Protein AF-A0A848LGD3-F1 (afdb_monomer_lite)

pLDDT: mean 71.9, std 19.67, range [43.62, 96.5]

Foldseek 3Di:
DVVLVVQLVVLVPDPDPVSSVVSVVVSVVVVVVVVVVCCVVVPPDDDDDPDDDDPDDDDDDDDDDDDDDDPDDDDDDDDDPPPDDPDDDD

Structure (mmCIF, N/CA/C/O backbone):
data_AF-A0A848LGD3-F1
#
_entry.id   AF-A0A848LGD3-F1
#
loop_
_atom_site.group_PDB
_atom_site.id
_atom_site.type_symbol
_atom_site.label_atom_id
_atom_site.label_alt_id
_atom_site.label_comp_id
_atom_site.label_asym_id
_atom_site.label_entity_id
_atom_site.label_seq_id
_atom_site.pdbx_PDB_ins_code
_atom_site.Cartn_x
_atom_site.Cartn_y
_atom_site.Cartn_z
_atom_site.occupancy
_atom_site.B_iso_or_equiv
_atom_site.auth_seq_id
_atom_site.auth_comp_id
_atom_site.auth_asym_id
_atom_site.auth_atom_id
_atom_site.pdbx_PDB_model_num
ATOM 1 N N . MET A 1 1 ? -6.120 0.998 -7.527 1.00 79.12 1 MET A N 1
ATOM 2 C CA . MET A 1 1 ? -5.295 -0.175 -7.150 1.00 79.12 1 MET A CA 1
ATOM 3 C C . MET A 1 1 ? -6.203 -1.078 -6.335 1.00 79.12 1 MET A C 1
ATOM 5 O O . MET A 1 1 ? -6.422 -0.771 -5.169 1.00 79.12 1 MET A O 1
ATOM 9 N N . PRO A 1 2 ? -6.753 -2.156 -6.918 1.00 88.06 2 PRO A N 1
ATOM 10 C CA . PRO A 1 2 ? -7.952 -2.818 -6.393 1.00 88.06 2 PRO A CA 1
ATOM 11 C C . PRO A 1 2 ? -7.816 -3.338 -4.955 1.00 88.06 2 PRO A C 1
ATOM 13 O O . PRO A 1 2 ? -8.799 -3.358 -4.226 1.00 88.06 2 PRO A O 1
ATOM 16 N N . PHE A 1 3 ? -6.614 -3.727 -4.517 1.00 92.25 3 PHE A N 1
ATOM 17 C CA . PHE A 1 3 ? -6.365 -4.102 -3.122 1.00 92.25 3 PHE A CA 1
ATOM 18 C C . PHE A 1 3 ? -6.435 -2.898 -2.168 1.00 92.25 3 PHE A C 1
ATOM 20 O O . PHE A 1 3 ? -7.203 -2.919 -1.214 1.00 92.25 3 PHE A O 1
ATOM 27 N N . LEU A 1 4 ? -5.694 -1.822 -2.454 1.00 92.06 4 LEU A N 1
ATOM 28 C CA . LEU A 1 4 ? -5.674 -0.614 -1.618 1.00 92.06 4 LEU A CA 1
ATOM 29 C C . LEU A 1 4 ? -7.041 0.075 -1.552 1.00 92.06 4 LEU A C 1
ATOM 31 O O . LEU A 1 4 ? -7.381 0.670 -0.536 1.00 92.06 4 LEU A O 1
ATOM 35 N N . ASP A 1 5 ? -7.841 -0.040 -2.610 1.00 91.75 5 ASP A N 1
ATOM 36 C CA . ASP A 1 5 ? -9.201 0.499 -2.629 1.00 91.75 5 ASP A CA 1
ATOM 37 C C . ASP A 1 5 ? -10.139 -0.319 -1.713 1.00 91.75 5 ASP A C 1
ATOM 39 O O . ASP A 1 5 ? -10.972 0.255 -1.014 1.00 91.75 5 ASP A O 1
ATOM 43 N N . LYS A 1 6 ? -9.941 -1.644 -1.607 1.00 93.56 6 LYS A N 1
ATOM 44 C CA . LYS A 1 6 ? -10.633 -2.490 -0.614 1.00 93.56 6 LYS A CA 1
ATOM 45 C C . LYS A 1 6 ? -10.177 -2.198 0.815 1.00 93.56 6 LYS A C 1
ATOM 47 O O . LYS A 1 6 ? -11.009 -2.173 1.714 1.00 93.56 6 LYS A O 1
ATOM 52 N N . VAL A 1 7 ? -8.882 -1.956 1.026 1.00 92.00 7 VAL A N 1
ATOM 53 C CA . VAL A 1 7 ? -8.344 -1.570 2.342 1.00 92.00 7 VAL A CA 1
ATOM 54 C C . VAL A 1 7 ? -8.919 -0.222 2.782 1.00 92.00 7 VAL A C 1
ATOM 56 O O . VAL A 1 7 ? -9.351 -0.100 3.921 1.00 92.00 7 VAL A O 1
ATOM 59 N N . ALA A 1 8 ? -9.017 0.759 1.880 1.00 90.75 8 ALA A N 1
ATOM 60 C CA . ALA A 1 8 ? -9.663 2.039 2.171 1.00 90.75 8 ALA A CA 1
ATOM 61 C C . ALA A 1 8 ? -11.158 1.880 2.509 1.00 90.75 8 ALA A C 1
ATOM 63 O O . ALA A 1 8 ? -11.649 2.508 3.445 1.00 90.75 8 ALA A O 1
ATOM 64 N N . ALA A 1 9 ? -11.874 1.007 1.793 1.00 92.81 9 ALA A N 1
ATOM 65 C CA . ALA A 1 9 ? -13.272 0.701 2.096 1.00 92.81 9 ALA A CA 1
ATOM 66 C C . ALA A 1 9 ? -13.438 0.015 3.465 1.00 92.81 9 ALA A C 1
ATOM 68 O O . ALA A 1 9 ? -14.341 0.364 4.220 1.00 92.81 9 ALA A O 1
ATOM 69 N N . ALA A 1 10 ? -12.546 -0.915 3.819 1.00 92.50 10 ALA A N 1
ATOM 70 C CA . ALA A 1 10 ? -12.533 -1.549 5.137 1.00 92.50 10 ALA A CA 1
ATOM 71 C C . ALA A 1 10 ? -12.180 -0.548 6.250 1.00 92.50 10 ALA A C 1
ATOM 73 O O . ALA A 1 10 ? -12.806 -0.563 7.308 1.00 92.50 10 ALA A O 1
ATOM 74 N N . ALA A 1 11 ? -11.239 0.367 5.989 1.00 91.25 11 ALA A N 1
ATOM 75 C CA . ALA A 1 11 ? -10.876 1.441 6.9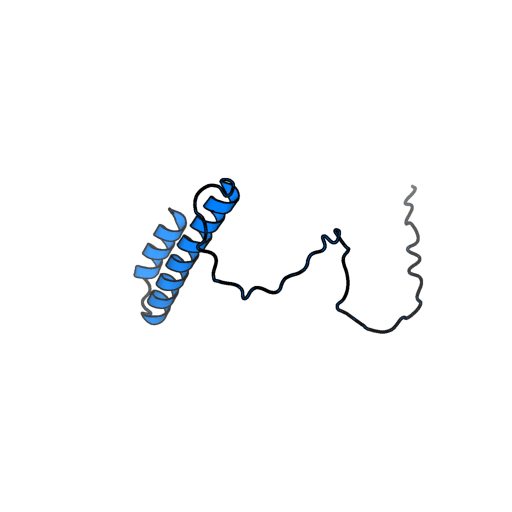08 1.00 91.25 11 ALA A CA 1
ATOM 76 C C . ALA A 1 11 ? -12.083 2.327 7.240 1.00 91.25 11 ALA A C 1
ATOM 78 O O . ALA A 1 11 ? -12.287 2.669 8.396 1.00 91.25 11 ALA A O 1
ATOM 79 N N . ALA A 1 12 ? -12.941 2.645 6.267 1.00 89.31 12 ALA A N 1
ATOM 80 C CA . ALA A 1 12 ? -14.133 3.460 6.512 1.00 89.31 12 ALA A CA 1
ATOM 81 C C . ALA A 1 12 ? -15.087 2.855 7.565 1.00 89.31 12 ALA A C 1
ATOM 83 O O . ALA A 1 12 ? -15.782 3.602 8.255 1.00 89.31 12 ALA A O 1
ATOM 84 N N . GLY A 1 13 ? -15.084 1.526 7.718 1.00 91.50 13 GLY A N 1
ATOM 85 C CA . GLY A 1 13 ? -15.885 0.799 8.705 1.00 91.50 13 GLY A CA 1
ATOM 86 C C . GLY A 1 13 ? -15.278 0.712 10.111 1.00 91.50 13 GLY A C 1
ATOM 87 O O . GLY A 1 13 ? -15.935 0.180 11.005 1.00 91.50 13 GLY A O 1
ATOM 88 N N . LEU A 1 14 ? -14.053 1.204 10.340 1.00 92.38 14 LEU A N 1
ATOM 89 C CA . LEU A 1 14 ? -13.456 1.202 11.679 1.00 92.38 14 LEU A CA 1
ATOM 90 C C . LEU A 1 14 ? -14.180 2.187 12.608 1.00 92.38 14 LEU A C 1
ATOM 92 O O . LEU A 1 14 ? -14.472 3.325 12.244 1.00 92.38 14 LEU A O 1
ATOM 96 N N . GLN A 1 15 ? -14.431 1.744 13.840 1.00 93.12 15 GLN A N 1
ATOM 97 C CA . GLN A 1 15 ? -15.057 2.568 14.878 1.00 93.12 15 GLN A CA 1
ATOM 98 C C . GLN A 1 15 ? -14.081 3.597 15.462 1.00 93.12 15 GLN A C 1
ATOM 100 O O . GLN A 1 15 ? -14.492 4.696 15.826 1.00 93.12 15 GLN A O 1
ATOM 105 N N . ASP A 1 16 ? -12.789 3.261 15.509 1.00 95.06 16 ASP A N 1
ATOM 106 C CA . ASP A 1 16 ? -11.745 4.155 16.000 1.00 95.06 16 ASP A CA 1
ATOM 107 C C . ASP A 1 16 ? -11.383 5.221 14.943 1.00 95.06 16 ASP A C 1
ATOM 109 O O . ASP A 1 16 ? -10.900 4.878 13.857 1.00 95.06 16 ASP A O 1
ATOM 113 N N . PRO A 1 17 ? -11.613 6.522 15.210 1.00 90.88 17 PRO A N 1
ATOM 114 C CA . PRO A 1 17 ? -11.227 7.594 14.298 1.00 90.88 17 PRO A CA 1
ATOM 115 C C . PRO A 1 17 ? -9.708 7.719 14.112 1.00 90.88 17 PRO A C 1
ATOM 117 O O . PRO A 1 17 ? -9.282 8.016 12.999 1.00 90.88 17 PRO A O 1
ATOM 120 N N . ALA A 1 18 ? -8.896 7.449 15.138 1.00 92.81 18 ALA A N 1
ATOM 121 C CA . ALA A 1 18 ? -7.444 7.600 15.047 1.00 92.81 18 ALA A CA 1
ATOM 122 C C . ALA A 1 18 ? -6.841 6.547 14.105 1.00 92.81 18 ALA A C 1
ATOM 124 O O . ALA A 1 18 ? -6.119 6.887 13.166 1.00 92.81 18 ALA A O 1
ATOM 125 N N . ALA A 1 19 ? -7.231 5.281 14.278 1.00 92.25 19 ALA A N 1
ATOM 126 C CA . ALA A 1 19 ? -6.827 4.203 13.383 1.00 92.25 19 ALA A CA 1
ATOM 127 C C . ALA A 1 19 ? -7.279 4.432 11.930 1.00 92.25 19 ALA A C 1
ATOM 129 O O . ALA A 1 19 ? -6.555 4.079 11.000 1.00 92.25 19 ALA A O 1
ATOM 130 N N . ARG A 1 20 ? -8.448 5.050 11.704 1.00 94.25 20 ARG A N 1
ATOM 131 C CA . ARG A 1 20 ? -8.916 5.409 10.351 1.00 94.25 20 ARG A CA 1
ATOM 132 C C . ARG A 1 20 ? -8.032 6.442 9.680 1.00 94.25 20 ARG A C 1
ATOM 134 O O . ARG A 1 20 ? -7.685 6.276 8.509 1.00 94.25 20 ARG A O 1
ATOM 141 N N . GLU A 1 21 ? -7.685 7.500 10.401 1.00 92.62 21 GLU A N 1
ATOM 142 C CA . GLU A 1 21 ? -6.797 8.532 9.877 1.00 92.62 21 GLU A CA 1
ATOM 143 C C . GLU A 1 21 ? -5.416 7.956 9.563 1.00 92.62 21 GLU A C 1
ATOM 145 O O . GLU A 1 21 ? -4.884 8.204 8.479 1.00 92.62 21 GLU A O 1
ATOM 150 N N . GLU A 1 22 ? -4.867 7.125 10.448 1.00 95.44 22 GLU A N 1
ATOM 151 C CA . GLU A 1 22 ? -3.584 6.462 10.217 1.00 95.44 22 GLU A CA 1
ATOM 152 C C . GLU A 1 22 ? -3.632 5.542 8.990 1.00 95.44 22 GLU A C 1
ATOM 154 O O . GLU A 1 22 ? -2.796 5.668 8.092 1.00 95.44 22 GLU A O 1
ATOM 159 N N . LEU A 1 23 ? -4.660 4.694 8.871 1.00 94.56 23 LEU A N 1
ATOM 160 C CA . LEU A 1 23 ? -4.840 3.837 7.696 1.00 94.56 23 LEU A CA 1
ATOM 161 C C . LEU A 1 23 ? -4.983 4.649 6.408 1.00 94.56 23 LEU A C 1
ATOM 163 O O . LEU A 1 23 ? -4.448 4.252 5.374 1.00 94.56 23 LEU A O 1
ATOM 167 N N . SER A 1 24 ? -5.670 5.792 6.452 1.00 92.62 24 SER A N 1
ATOM 168 C CA . SER A 1 24 ? -5.819 6.659 5.280 1.00 92.62 24 SER A CA 1
ATOM 169 C C . SER A 1 24 ? -4.474 7.219 4.799 1.00 92.62 24 SER A C 1
ATOM 171 O O . SER A 1 24 ? -4.206 7.211 3.595 1.00 92.62 24 SER A O 1
ATOM 173 N N . ARG A 1 25 ? -3.595 7.622 5.730 1.00 94.88 25 ARG A N 1
ATOM 174 C CA . ARG A 1 25 ? -2.236 8.094 5.425 1.00 94.88 25 ARG A CA 1
ATOM 175 C C . ARG A 1 25 ? -1.377 6.965 4.867 1.00 94.88 25 ARG A C 1
ATOM 177 O O . ARG A 1 25 ? -0.783 7.124 3.806 1.00 94.88 25 ARG A O 1
ATOM 184 N N . LEU A 1 26 ? -1.395 5.799 5.514 1.00 96.12 26 LEU A N 1
ATOM 185 C CA . LEU A 1 26 ? -0.641 4.627 5.065 1.00 96.12 26 LEU A CA 1
ATOM 186 C C . LEU A 1 26 ? -1.061 4.177 3.659 1.00 96.12 26 LEU A C 1
ATOM 188 O O . LEU A 1 26 ? -0.212 3.874 2.824 1.00 96.12 26 LEU A O 1
ATOM 192 N N . VAL A 1 27 ? -2.364 4.174 3.358 1.00 95.19 27 VAL A N 1
ATOM 193 C CA . VAL A 1 27 ? -2.872 3.837 2.019 1.00 95.19 27 VAL A CA 1
ATOM 194 C C . VAL A 1 27 ? -2.427 4.866 0.974 1.00 95.19 27 VAL A C 1
ATOM 196 O O . VAL A 1 27 ? -2.127 4.482 -0.159 1.00 95.19 27 VAL A O 1
ATOM 199 N N . ALA A 1 28 ? -2.379 6.155 1.319 1.00 93.69 28 ALA A N 1
ATOM 200 C CA . ALA A 1 28 ? -1.897 7.198 0.416 1.00 93.69 28 ALA A CA 1
ATOM 201 C C . ALA A 1 28 ? -0.400 7.032 0.102 1.00 93.69 28 ALA A C 1
ATOM 203 O O . ALA A 1 28 ? -0.023 7.008 -1.073 1.00 93.69 28 ALA A O 1
ATOM 204 N N . ASP A 1 29 ? 0.428 6.821 1.123 1.00 94.81 29 ASP A N 1
ATOM 205 C CA . ASP A 1 29 ? 1.871 6.612 0.968 1.00 94.81 29 ASP A CA 1
ATOM 206 C C . ASP A 1 29 ? 2.175 5.339 0.171 1.00 94.81 29 ASP A C 1
ATOM 208 O O . ASP A 1 29 ? 3.052 5.321 -0.700 1.00 94.81 29 ASP A O 1
ATOM 212 N N . GLU A 1 30 ? 1.407 4.272 0.402 1.00 96.50 30 GLU A N 1
ATOM 213 C CA . GLU A 1 30 ? 1.559 3.024 -0.339 1.00 96.50 30 GLU A CA 1
ATOM 214 C C . GLU A 1 30 ? 1.235 3.204 -1.821 1.00 96.50 30 GLU A C 1
ATOM 216 O O . GLU A 1 30 ? 1.971 2.715 -2.677 1.00 96.50 30 GLU A O 1
ATOM 221 N N . LYS A 1 31 ? 0.190 3.975 -2.157 1.00 94.06 31 LYS A N 1
ATOM 222 C CA . LYS A 1 31 ? -0.119 4.314 -3.555 1.00 94.06 31 LYS A CA 1
ATOM 223 C C . LYS A 1 31 ? 1.063 5.018 -4.225 1.00 94.06 31 LYS A C 1
ATOM 225 O O . LYS A 1 31 ? 1.384 4.673 -5.362 1.00 94.06 31 LYS A O 1
ATOM 230 N N . VAL A 1 32 ? 1.727 5.949 -3.538 1.00 94.31 32 VAL A N 1
ATOM 231 C CA . VAL A 1 32 ? 2.904 6.663 -4.064 1.00 94.31 32 VAL A CA 1
ATOM 232 C C . VAL A 1 32 ? 4.088 5.713 -4.263 1.00 94.31 32 VAL A C 1
ATOM 234 O O . VAL A 1 32 ? 4.674 5.694 -5.348 1.00 94.31 32 VAL A O 1
ATOM 237 N N . ARG A 1 33 ? 4.405 4.864 -3.274 1.00 94.62 33 ARG A N 1
ATOM 238 C CA . ARG A 1 33 ? 5.462 3.840 -3.406 1.00 94.62 33 ARG A CA 1
ATOM 239 C C . ARG A 1 33 ? 5.205 2.902 -4.578 1.00 94.62 33 ARG A C 1
ATOM 241 O O . ARG A 1 33 ? 6.120 2.618 -5.350 1.00 94.62 33 ARG A O 1
ATOM 248 N N . TRP A 1 34 ? 3.961 2.470 -4.761 1.00 93.19 34 TRP A N 1
ATOM 249 C CA . TRP A 1 34 ? 3.590 1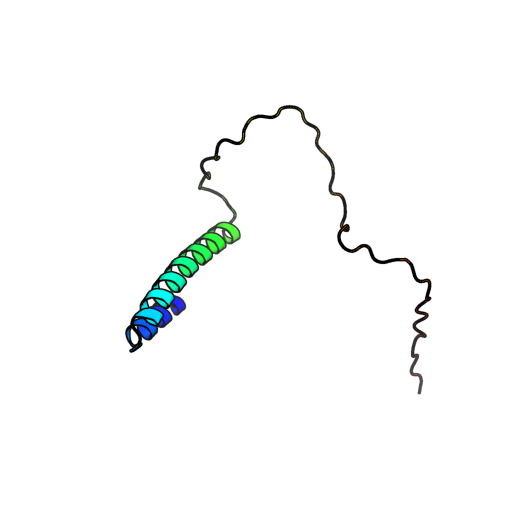.596 -5.869 1.00 93.19 34 TRP A CA 1
ATOM 250 C C . TRP A 1 34 ? 3.705 2.277 -7.233 1.00 93.19 34 TRP A C 1
ATOM 252 O O . TRP A 1 34 ? 4.144 1.638 -8.188 1.00 93.19 34 TRP A O 1
ATOM 262 N N . GLN A 1 35 ? 3.391 3.571 -7.346 1.00 91.62 35 GLN A N 1
ATOM 263 C CA . GLN A 1 35 ? 3.667 4.320 -8.578 1.00 91.62 35 GLN A CA 1
ATOM 264 C C . GLN A 1 35 ? 5.166 4.397 -8.857 1.00 91.62 35 GLN A C 1
ATOM 266 O O . GLN A 1 35 ? 5.591 4.089 -9.967 1.00 91.62 35 GLN A O 1
ATOM 271 N N . ARG A 1 36 ? 5.982 4.690 -7.839 1.00 90.56 36 ARG A N 1
ATOM 272 C CA . ARG A 1 36 ? 7.438 4.736 -7.997 1.00 90.56 36 ARG A CA 1
ATOM 273 C C . ARG A 1 36 ? 8.014 3.397 -8.451 1.00 90.56 36 ARG A C 1
ATOM 275 O O . ARG A 1 36 ? 8.887 3.355 -9.310 1.00 90.56 36 ARG A O 1
ATOM 282 N N . ILE A 1 37 ? 7.514 2.293 -7.909 1.00 92.00 37 ILE A N 1
ATOM 283 C CA . ILE A 1 37 ? 7.940 0.953 -8.321 1.00 92.00 37 ILE A CA 1
ATOM 284 C C . ILE A 1 37 ? 7.535 0.672 -9.765 1.00 92.00 37 ILE A C 1
ATOM 286 O O . ILE A 1 37 ? 8.340 0.140 -10.522 1.00 92.00 37 ILE A O 1
ATOM 290 N N . ARG A 1 38 ? 6.342 1.093 -10.193 1.00 90.88 38 ARG A N 1
ATOM 291 C CA . ARG A 1 38 ? 5.937 0.988 -11.602 1.00 90.88 38 ARG A CA 1
ATOM 292 C C . ARG A 1 38 ? 6.814 1.823 -12.529 1.00 90.88 38 ARG A C 1
ATOM 294 O O . ARG A 1 38 ? 7.140 1.343 -13.606 1.00 90.88 38 ARG A O 1
ATOM 301 N N . GLU A 1 39 ? 7.219 3.021 -12.119 1.00 90.12 39 GLU A N 1
ATOM 302 C CA . GLU A 1 39 ? 8.176 3.843 -12.873 1.00 90.12 39 GLU A CA 1
ATOM 303 C C . GLU A 1 39 ? 9.541 3.153 -12.998 1.00 90.12 39 GLU A C 1
ATOM 305 O O . GLU A 1 39 ? 10.133 3.143 -14.073 1.00 90.12 39 GLU A O 1
ATOM 310 N N . LEU A 1 40 ? 10.036 2.554 -11.911 1.00 90.69 40 LEU A N 1
ATOM 311 C CA . LEU A 1 40 ? 11.317 1.844 -11.902 1.00 90.69 40 LEU A CA 1
ATOM 312 C C . LEU A 1 40 ? 11.271 0.575 -12.763 1.00 90.69 40 LEU A C 1
ATOM 314 O O . LEU A 1 40 ? 12.185 0.331 -13.548 1.00 90.69 40 LEU A O 1
ATOM 318 N N . LEU A 1 41 ? 10.201 -0.214 -12.640 1.00 91.00 41 LEU A N 1
ATOM 319 C CA . LEU A 1 41 ? 9.993 -1.440 -13.415 1.00 91.00 41 LEU A CA 1
ATOM 320 C C . LEU A 1 41 ? 9.689 -1.157 -14.890 1.00 91.00 41 LEU A C 1
ATOM 322 O O . LEU A 1 41 ? 10.070 -1.946 -15.747 1.00 91.00 41 LEU A O 1
ATOM 326 N N . GLY A 1 42 ? 9.035 -0.034 -15.194 1.00 86.94 42 GLY A N 1
ATOM 327 C CA . GLY A 1 42 ? 8.755 0.416 -16.559 1.00 86.94 42 GLY A CA 1
ATOM 328 C C . GLY A 1 42 ? 9.992 0.878 -17.335 1.00 86.94 42 GLY A C 1
ATOM 329 O O . GLY A 1 42 ? 9.860 1.252 -18.496 1.00 86.94 42 GLY A O 1
ATOM 330 N N . GLY A 1 43 ? 11.175 0.840 -16.711 1.00 72.31 43 GLY A N 1
ATOM 331 C CA . GLY A 1 43 ? 12.394 1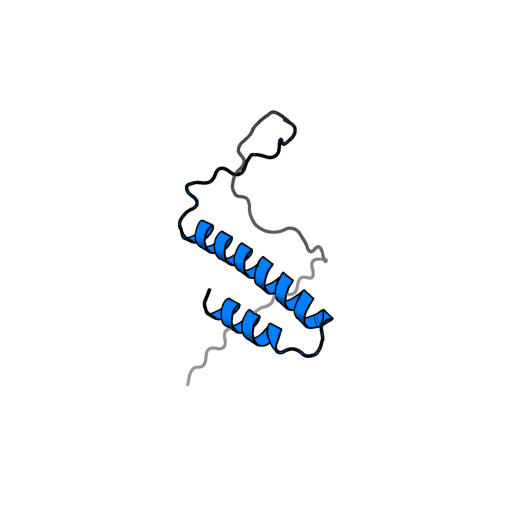.437 -17.233 1.00 72.31 43 GLY A CA 1
ATOM 332 C C . GLY A 1 43 ? 12.322 2.947 -17.054 1.00 72.31 43 GLY A C 1
ATOM 333 O O . GLY A 1 43 ? 11.502 3.611 -17.677 1.00 72.31 43 GLY A O 1
ATOM 334 N N . ALA A 1 44 ? 13.166 3.495 -16.181 1.00 61.75 44 ALA A N 1
ATOM 335 C CA . ALA A 1 44 ? 13.222 4.919 -15.875 1.00 61.75 44 ALA A CA 1
ATOM 336 C C . ALA A 1 44 ? 13.493 5.770 -17.133 1.00 61.75 44 ALA A C 1
ATOM 338 O O . ALA A 1 44 ? 14.628 6.126 -17.435 1.00 61.75 44 ALA A O 1
ATOM 339 N N . ALA A 1 45 ? 12.439 6.127 -17.856 1.00 55.84 45 ALA A N 1
ATOM 340 C CA . ALA A 1 45 ? 12.450 7.124 -18.903 1.00 55.84 45 ALA A CA 1
ATOM 341 C C . ALA A 1 45 ? 11.238 8.034 -18.691 1.00 55.84 45 ALA A C 1
ATOM 343 O O . ALA A 1 45 ? 10.107 7.576 -18.573 1.00 55.84 45 ALA A O 1
ATOM 344 N N . ALA A 1 46 ? 11.508 9.337 -18.663 1.00 52.72 46 ALA A N 1
ATOM 345 C CA . ALA A 1 46 ? 10.534 10.425 -18.645 1.00 52.72 46 ALA A CA 1
ATOM 346 C C . ALA A 1 46 ? 9.871 10.778 -17.300 1.00 52.72 46 ALA A C 1
ATOM 348 O O . ALA A 1 46 ? 8.666 10.994 -17.230 1.00 52.72 46 ALA A O 1
ATOM 349 N N . ARG A 1 47 ? 10.678 11.077 -16.278 1.00 51.53 47 ARG A N 1
ATOM 350 C CA . ARG A 1 47 ? 10.602 12.434 -15.706 1.00 51.53 47 ARG A CA 1
ATOM 351 C C . ARG A 1 47 ? 11.900 12.776 -14.995 1.00 51.53 47 ARG A C 1
ATOM 353 O O . ARG A 1 47 ? 12.246 12.161 -13.991 1.00 51.53 47 ARG A O 1
ATOM 360 N N . ALA A 1 48 ? 12.619 13.745 -15.552 1.00 50.69 48 ALA A N 1
ATOM 361 C CA . ALA A 1 48 ? 13.722 14.406 -14.881 1.00 50.69 48 ALA A CA 1
ATOM 362 C C . ALA A 1 48 ? 13.273 14.791 -13.466 1.00 50.69 48 ALA A C 1
ATOM 364 O O . ALA A 1 48 ? 12.348 15.589 -13.295 1.00 50.69 48 ALA A O 1
ATOM 365 N N . ALA A 1 49 ? 13.904 14.193 -12.460 1.00 51.56 49 ALA A N 1
ATOM 366 C CA . ALA A 1 49 ? 13.919 14.797 -11.144 1.00 51.56 49 ALA A CA 1
ATOM 367 C C . ALA A 1 49 ? 14.571 16.179 -11.317 1.00 51.56 49 ALA A C 1
ATOM 369 O O . ALA A 1 49 ? 15.643 16.245 -11.927 1.00 51.56 49 ALA A O 1
ATOM 370 N N . PRO A 1 50 ? 13.964 17.287 -10.855 1.00 46.34 50 PRO A N 1
ATOM 371 C CA . PRO A 1 50 ? 14.716 18.520 -10.727 1.00 46.34 50 PRO A CA 1
ATOM 372 C C . PRO A 1 50 ? 15.864 18.229 -9.762 1.0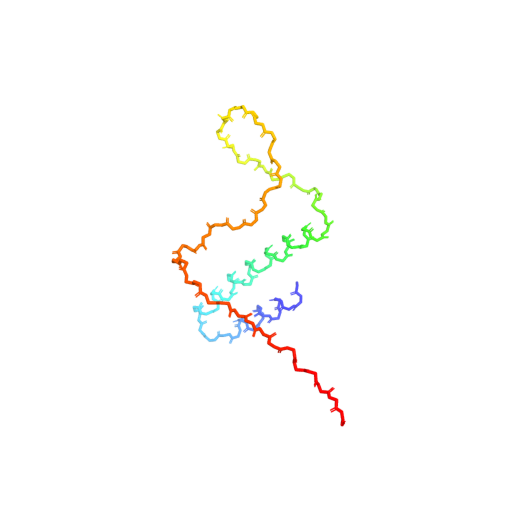0 46.34 50 PRO A C 1
ATOM 374 O O . PRO A 1 50 ? 15.639 17.895 -8.597 1.00 46.34 50 PRO A O 1
ATOM 377 N N . SER A 1 51 ? 17.090 18.279 -10.284 1.00 46.88 51 SER A N 1
ATOM 378 C CA . SER A 1 51 ? 18.310 18.227 -9.494 1.00 46.88 51 SER A CA 1
ATOM 379 C C . SER A 1 51 ? 18.194 19.261 -8.383 1.00 46.88 51 SER A C 1
ATOM 381 O O . SER A 1 51 ? 18.193 20.463 -8.645 1.00 46.88 51 SER A O 1
ATOM 383 N N . ALA A 1 52 ? 18.090 18.798 -7.138 1.00 56.25 52 ALA A N 1
ATOM 384 C CA . ALA A 1 52 ? 18.434 19.642 -6.009 1.00 56.25 52 ALA A CA 1
ATOM 385 C C . ALA A 1 52 ? 19.875 20.138 -6.245 1.00 56.25 52 ALA A C 1
ATOM 387 O O . ALA A 1 52 ? 20.723 19.322 -6.630 1.00 56.25 52 ALA A O 1
ATOM 388 N N . PRO A 1 53 ? 20.177 21.437 -6.085 1.00 46.81 53 PRO A N 1
ATOM 389 C CA . PRO A 1 53 ? 21.527 21.929 -6.298 1.00 46.81 53 PRO A CA 1
ATOM 390 C C . PRO A 1 53 ? 22.441 21.324 -5.227 1.00 46.81 53 PRO A C 1
ATOM 392 O O . PRO A 1 53 ? 22.414 21.729 -4.066 1.00 46.81 53 PRO A O 1
ATOM 395 N N . GLN A 1 54 ? 23.240 20.327 -5.612 1.00 51.47 54 GLN A N 1
ATOM 396 C CA . GLN A 1 54 ? 24.429 19.967 -4.850 1.00 51.47 54 GLN A CA 1
ATOM 397 C C . GLN A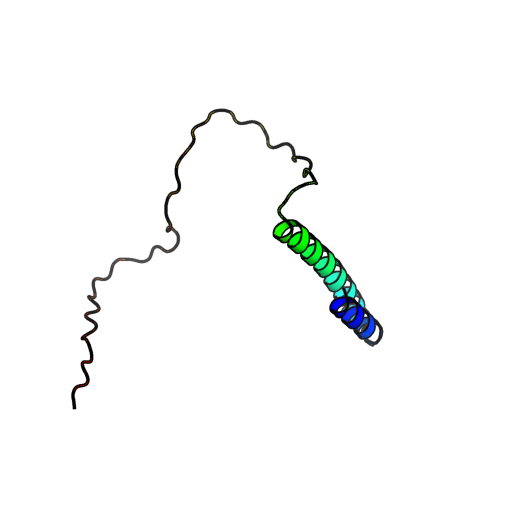 1 54 ? 25.449 21.105 -4.988 1.00 51.47 54 GLN A C 1
ATOM 399 O O . GLN A 1 54 ? 25.631 21.619 -6.097 1.00 51.47 54 GLN A O 1
ATOM 404 N N . PRO A 1 55 ? 26.129 21.511 -3.903 1.00 43.62 55 PRO A N 1
ATOM 405 C CA . PRO A 1 55 ? 27.224 22.458 -4.010 1.00 43.62 55 PRO A CA 1
ATOM 406 C C . PRO A 1 55 ? 28.362 21.817 -4.812 1.00 43.62 55 PRO A C 1
ATOM 408 O O . PRO A 1 55 ? 28.792 20.697 -4.534 1.00 43.62 55 PRO A O 1
ATOM 411 N N . ALA A 1 56 ? 28.821 22.533 -5.836 1.00 51.16 56 ALA A N 1
ATOM 412 C CA . ALA A 1 56 ? 29.927 22.130 -6.684 1.00 51.16 56 ALA A CA 1
ATOM 413 C C . ALA A 1 56 ? 31.213 21.972 -5.858 1.00 51.16 56 ALA A C 1
ATOM 415 O O . ALA A 1 56 ? 31.731 22.942 -5.308 1.00 51.16 56 ALA A O 1
ATOM 416 N N . VAL A 1 57 ? 31.760 20.761 -5.833 1.00 50.16 57 VAL A N 1
ATOM 417 C CA . VAL A 1 57 ? 33.162 20.510 -5.493 1.00 50.16 57 VAL A CA 1
ATOM 418 C C . VAL A 1 57 ? 33.777 19.748 -6.655 1.00 50.16 57 VAL A C 1
ATOM 420 O O . VAL A 1 57 ? 33.389 18.626 -6.972 1.00 50.16 57 VAL A O 1
ATOM 423 N N . GLY A 1 58 ? 34.648 20.452 -7.375 1.00 47.50 58 GLY A N 1
ATOM 424 C CA . GLY A 1 58 ? 35.286 19.974 -8.589 1.00 47.50 58 GLY A CA 1
ATOM 425 C C . GLY A 1 58 ? 36.328 18.881 -8.355 1.00 47.50 58 GLY A C 1
ATOM 426 O O . GLY A 1 58 ? 36.820 18.685 -7.247 1.00 47.50 58 GLY A O 1
ATOM 427 N N . GLY A 1 59 ? 36.697 18.237 -9.465 1.00 44.31 59 GLY A N 1
ATOM 428 C CA . GLY A 1 59 ? 37.857 17.352 -9.581 1.00 44.31 59 GLY A CA 1
ATOM 429 C C . GLY A 1 59 ? 37.499 15.866 -9.592 1.00 44.31 59 GLY A C 1
ATOM 430 O O . GLY A 1 59 ? 37.224 15.278 -8.556 1.00 44.31 59 GLY A O 1
ATOM 431 N N . ALA A 1 60 ? 37.527 15.251 -10.777 1.00 49.59 60 ALA A N 1
ATOM 432 C CA . ALA A 1 60 ? 37.402 13.800 -10.968 1.00 49.59 60 ALA A CA 1
ATOM 433 C C . ALA A 1 60 ? 38.560 13.035 -10.265 1.00 49.59 60 ALA A C 1
ATOM 435 O O . ALA A 1 60 ? 39.613 13.634 -10.039 1.00 49.59 60 ALA A O 1
ATOM 436 N N . PRO A 1 61 ? 38.425 11.727 -9.947 1.00 49.28 61 PRO A N 1
ATOM 437 C CA . PRO A 1 61 ? 38.502 10.702 -10.994 1.00 49.28 61 PRO A CA 1
ATOM 438 C C . PRO A 1 61 ? 37.509 9.535 -10.833 1.00 49.28 61 PRO A C 1
ATOM 440 O O . PRO A 1 61 ? 37.002 9.238 -9.754 1.00 49.28 61 PRO A O 1
ATOM 443 N N . ALA A 1 62 ? 37.261 8.837 -11.943 1.00 63.31 62 ALA A N 1
ATOM 444 C CA . ALA A 1 62 ? 36.567 7.556 -11.954 1.00 63.31 62 ALA A CA 1
ATOM 445 C C . ALA A 1 62 ? 37.349 6.522 -11.131 1.00 63.31 62 ALA A C 1
ATOM 447 O O . ALA A 1 62 ? 38.524 6.284 -11.410 1.00 63.31 62 ALA A O 1
ATOM 448 N N . LEU A 1 63 ? 36.696 5.879 -10.160 1.00 49.09 63 LEU A N 1
ATOM 449 C CA . LEU A 1 63 ? 37.264 4.739 -9.448 1.00 49.09 63 LEU A CA 1
ATOM 450 C C . LEU A 1 63 ? 36.280 3.572 -9.385 1.00 49.09 63 LEU A C 1
ATOM 452 O O . LEU A 1 63 ? 35.082 3.718 -9.149 1.00 49.09 63 LEU A O 1
ATOM 456 N N . ALA A 1 64 ? 36.864 2.425 -9.706 1.00 53.97 64 ALA A N 1
ATOM 457 C CA . ALA A 1 64 ? 36.288 1.127 -9.974 1.00 53.97 64 ALA A CA 1
ATOM 458 C C . ALA A 1 64 ? 35.364 0.585 -8.875 1.00 53.97 64 ALA A C 1
ATOM 460 O O . ALA A 1 64 ? 35.492 0.899 -7.695 1.00 53.97 64 ALA A O 1
ATOM 461 N N . ARG A 1 65 ? 34.496 -0.343 -9.297 1.00 57.88 65 ARG A N 1
ATOM 462 C C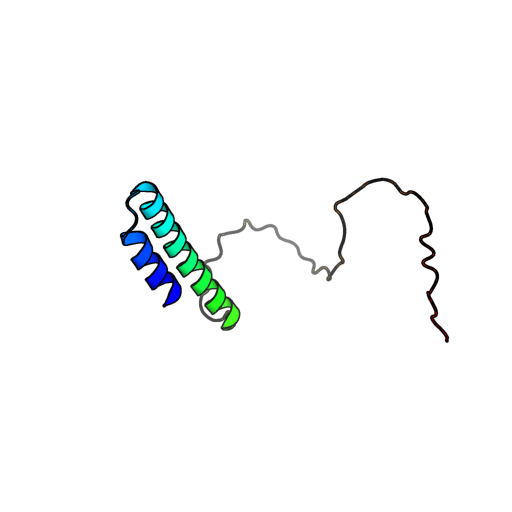A . ARG A 1 65 ? 33.858 -1.342 -8.435 1.00 57.88 65 ARG A CA 1
ATOM 463 C C . ARG A 1 65 ? 34.900 -1.953 -7.482 1.00 57.88 65 ARG A C 1
ATOM 465 O O . ARG A 1 65 ? 35.732 -2.741 -7.918 1.00 57.88 65 ARG A O 1
ATOM 472 N N . ALA A 1 66 ? 34.806 -1.611 -6.204 1.00 47.56 66 ALA A N 1
ATOM 473 C CA . ALA A 1 66 ? 35.406 -2.319 -5.080 1.00 47.56 66 ALA A CA 1
ATOM 474 C C . ALA A 1 66 ? 34.228 -2.700 -4.173 1.00 47.56 66 ALA A C 1
ATOM 476 O O . ALA A 1 66 ? 33.415 -1.853 -3.819 1.00 47.56 66 ALA A O 1
ATOM 477 N N . SER A 1 67 ? 33.907 -3.988 -4.121 1.00 45.09 67 SER A N 1
ATOM 478 C CA . SER A 1 67 ? 34.351 -4.898 -3.061 1.00 45.09 67 SER A CA 1
ATOM 479 C C . SER A 1 67 ? 33.685 -4.588 -1.729 1.00 45.09 67 SER A C 1
ATOM 481 O O . SER A 1 67 ? 33.733 -3.478 -1.211 1.00 45.09 67 SER A O 1
ATOM 483 N N . ALA A 1 68 ? 33.027 -5.632 -1.241 1.00 53.88 68 ALA A N 1
ATOM 484 C CA . ALA A 1 68 ? 32.386 -5.733 0.047 1.00 53.88 68 ALA A CA 1
ATOM 485 C C . ALA A 1 68 ? 33.330 -5.402 1.211 1.00 53.88 68 ALA A C 1
ATOM 487 O O . ALA A 1 68 ? 34.549 -5.340 1.054 1.00 53.88 68 ALA A O 1
ATOM 488 N N . ASP A 1 69 ? 32.700 -5.331 2.380 1.00 51.97 69 ASP A N 1
ATOM 489 C CA . ASP A 1 69 ? 33.305 -5.387 3.704 1.00 51.97 69 ASP A CA 1
ATOM 490 C C . ASP A 1 69 ? 33.946 -4.098 4.210 1.00 51.97 69 ASP A C 1
ATOM 492 O O . ASP A 1 69 ? 35.048 -3.732 3.819 1.00 51.97 69 ASP A O 1
ATOM 496 N N . ASN A 1 70 ? 33.263 -3.455 5.164 1.00 48.72 70 ASN A N 1
ATOM 497 C CA . ASN A 1 70 ? 33.884 -3.107 6.443 1.00 48.72 70 ASN A CA 1
ATOM 498 C C . ASN A 1 70 ? 32.855 -2.505 7.410 1.00 48.72 70 ASN A C 1
ATOM 500 O O . ASN A 1 70 ? 32.850 -1.292 7.581 1.00 48.72 70 ASN A O 1
ATOM 504 N N . ILE A 1 71 ? 32.032 -3.323 8.075 1.00 54.06 71 ILE A N 1
ATOM 505 C CA . ILE A 1 71 ? 31.656 -3.078 9.479 1.00 54.06 71 ILE A CA 1
ATOM 506 C C . ILE A 1 71 ? 31.441 -4.447 10.122 1.00 54.06 71 ILE A C 1
ATOM 508 O O . ILE A 1 71 ? 30.408 -5.053 9.898 1.00 54.06 71 ILE A O 1
ATOM 512 N N . HIS A 1 72 ? 32.435 -4.947 10.862 1.00 46.28 72 HIS A N 1
ATOM 513 C CA . HIS A 1 72 ? 32.298 -5.549 12.200 1.00 46.28 72 HIS A CA 1
ATOM 514 C C . HIS A 1 72 ? 33.668 -6.073 12.660 1.00 46.28 72 HIS A C 1
ATOM 516 O O . HIS A 1 72 ? 34.080 -7.197 12.395 1.00 46.28 72 HIS A O 1
ATOM 522 N N . ARG A 1 73 ? 34.392 -5.208 13.374 1.00 56.97 73 ARG A N 1
ATOM 523 C CA . ARG A 1 73 ? 35.667 -5.509 14.026 1.00 56.97 73 ARG A CA 1
ATOM 524 C C . ARG A 1 73 ? 35.413 -6.238 15.352 1.00 56.97 73 ARG A C 1
ATOM 526 O O . ARG A 1 73 ? 35.052 -5.581 16.322 1.00 56.97 73 ARG A O 1
ATOM 533 N N . VAL A 1 74 ? 35.663 -7.548 15.407 1.00 49.88 74 VAL A N 1
ATOM 534 C CA . VAL A 1 74 ? 36.007 -8.298 16.636 1.00 49.88 74 VAL A CA 1
ATOM 535 C C . VAL A 1 74 ? 37.108 -9.320 16.287 1.00 49.88 74 VAL A C 1
ATOM 537 O O . VAL A 1 74 ? 37.153 -9.824 15.172 1.00 49.88 74 VAL A O 1
ATOM 540 N N . ALA A 1 75 ? 38.046 -9.508 17.220 1.00 52.03 75 ALA A N 1
ATOM 541 C CA . ALA A 1 75 ? 39.396 -10.080 17.108 1.00 52.03 75 ALA A CA 1
ATOM 542 C C . ALA A 1 75 ? 39.546 -11.472 16.432 1.00 52.03 75 ALA A C 1
ATOM 544 O O . ALA A 1 75 ? 38.596 -12.252 16.404 1.00 52.03 75 ALA A O 1
ATOM 545 N N . PRO A 1 76 ? 40.759 -11.818 15.940 1.00 62.03 76 PRO A N 1
ATOM 546 C CA . PRO A 1 76 ? 41.022 -13.084 15.267 1.00 62.03 76 PRO A CA 1
ATOM 547 C C . PRO A 1 76 ? 41.238 -14.206 16.289 1.00 62.03 76 PRO A C 1
ATOM 549 O O . PRO A 1 76 ? 42.240 -14.229 17.003 1.00 62.03 76 PRO A O 1
ATOM 552 N N . THR A 1 77 ? 40.323 -15.169 16.331 1.00 55.94 77 THR A N 1
ATOM 553 C CA . THR A 1 77 ? 40.549 -16.471 16.964 1.00 55.94 77 THR A CA 1
ATOM 554 C C . THR A 1 77 ? 40.640 -17.538 15.889 1.00 55.94 77 THR A C 1
ATOM 556 O O . THR A 1 77 ? 39.666 -17.903 15.235 1.00 55.94 77 THR A O 1
ATOM 559 N N . SER A 1 78 ? 41.853 -18.042 15.708 1.00 57.00 78 SER A N 1
ATOM 560 C CA . SER A 1 78 ? 42.148 -19.254 14.963 1.00 57.00 78 SER A CA 1
ATOM 561 C C . SER A 1 78 ? 41.349 -20.421 15.550 1.00 57.00 78 SER A C 1
ATOM 563 O O . SER A 1 78 ? 41.649 -20.890 16.644 1.00 57.00 78 SER A O 1
ATOM 565 N N . ALA A 1 79 ? 40.355 -20.917 14.822 1.00 53.22 79 ALA A N 1
ATOM 566 C CA . ALA A 1 79 ? 39.815 -22.255 15.013 1.00 53.22 79 ALA A CA 1
ATOM 567 C C . ALA A 1 79 ? 39.403 -22.780 13.639 1.00 53.22 79 ALA A C 1
ATOM 569 O O . ALA A 1 79 ? 38.400 -22.361 13.063 1.00 53.22 79 ALA A O 1
ATOM 570 N N . GLY A 1 80 ? 40.243 -23.648 13.075 1.00 62.38 80 GLY A N 1
ATOM 571 C CA . GLY A 1 80 ? 39.955 -24.331 11.825 1.00 62.38 80 GLY A CA 1
ATOM 572 C C . GLY A 1 80 ? 38.676 -25.150 11.960 1.00 62.38 80 GLY A C 1
ATOM 573 O O . GLY A 1 80 ? 38.633 -26.129 12.698 1.00 62.38 80 GLY A O 1
ATOM 574 N N . LEU A 1 81 ? 37.639 -24.752 11.228 1.00 58.75 81 LEU A N 1
ATOM 575 C CA . LEU A 1 81 ? 36.461 -25.574 10.982 1.00 58.75 81 LEU A CA 1
ATOM 576 C C . LEU A 1 81 ? 36.810 -26.592 9.892 1.00 58.75 81 LEU A C 1
ATOM 578 O O . LEU A 1 81 ? 36.561 -26.377 8.708 1.00 58.75 81 LEU A O 1
ATOM 582 N N . THR A 1 82 ? 37.416 -27.711 10.281 1.00 64.19 82 THR A N 1
ATOM 583 C CA . THR A 1 82 ? 37.501 -28.898 9.426 1.00 64.19 82 THR A CA 1
ATOM 584 C C . THR A 1 82 ? 36.153 -29.613 9.448 1.00 64.19 82 THR A C 1
ATOM 586 O O . THR A 1 82 ? 35.886 -30.473 10.284 1.00 64.19 82 THR A O 1
ATOM 589 N N . VAL A 1 83 ? 35.269 -29.253 8.517 1.00 63.25 83 VAL A N 1
ATOM 590 C CA . VAL A 1 83 ? 34.027 -30.001 8.292 1.00 63.25 83 VAL A CA 1
ATOM 591 C C . VAL A 1 83 ? 34.386 -31.278 7.529 1.00 63.25 83 VAL A C 1
ATOM 593 O O . VAL A 1 83 ? 34.611 -31.258 6.319 1.00 63.25 83 VAL A O 1
ATOM 596 N N . GLY A 1 84 ? 34.509 -32.389 8.257 1.00 65.38 84 GLY A N 1
ATOM 597 C CA . GLY A 1 84 ? 34.680 -33.719 7.678 1.00 65.38 84 GLY A CA 1
ATOM 598 C C . GLY A 1 84 ? 33.492 -34.078 6.784 1.00 65.38 84 GLY A C 1
ATOM 599 O O . GLY A 1 84 ? 32.335 -33.891 7.156 1.00 65.38 84 GLY A O 1
ATOM 600 N N . SER A 1 85 ? 33.777 -34.579 5.584 1.00 61.81 85 SER A N 1
ATOM 601 C CA . SER A 1 85 ? 32.748 -34.987 4.630 1.00 61.81 85 SER A CA 1
ATOM 602 C C . SER A 1 85 ? 32.087 -36.288 5.102 1.00 61.81 85 SER A C 1
ATOM 604 O O . SER A 1 85 ? 32.739 -37.331 5.170 1.00 61.81 85 SER A O 1
ATOM 606 N N . LEU A 1 86 ? 30.793 -36.239 5.433 1.00 62.84 86 LEU A N 1
ATOM 607 C CA . LEU A 1 86 ? 29.981 -37.430 5.694 1.00 62.84 86 LEU A CA 1
ATOM 608 C C . LEU A 1 86 ? 29.720 -38.156 4.370 1.00 62.84 86 LEU A C 1
ATOM 610 O O . LEU A 1 86 ? 28.743 -37.884 3.671 1.00 62.84 86 LEU A O 1
ATOM 614 N N . LYS A 1 87 ? 30.597 -39.098 4.019 1.00 54.84 87 LYS A N 1
ATOM 615 C CA . LYS A 1 87 ? 30.338 -40.047 2.938 1.00 54.84 87 LYS A CA 1
ATOM 616 C C . LYS A 1 87 ? 29.526 -41.215 3.492 1.00 54.84 87 LYS A C 1
ATOM 618 O O . LYS A 1 87 ? 30.065 -42.104 4.141 1.00 54.84 87 LYS A O 1
ATOM 623 N N . SER A 1 88 ? 28.226 -41.203 3.216 1.00 53.78 88 SER A N 1
ATOM 624 C CA . SER A 1 88 ? 27.377 -42.388 3.335 1.00 53.78 88 SER A CA 1
ATOM 625 C C . SER A 1 88 ? 27.751 -43.370 2.222 1.00 53.78 88 SER A C 1
ATOM 627 O O . SER A 1 88 ? 27.696 -43.019 1.042 1.00 53.78 88 SER A O 1
ATOM 629 N N . SER A 1 89 ? 28.166 -44.584 2.581 1.00 56.06 89 SER A N 1
ATOM 630 C CA . SER A 1 89 ? 28.179 -45.718 1.661 1.00 56.06 89 SER A CA 1
ATOM 631 C C . SER A 1 89 ? 27.752 -46.970 2.414 1.00 56.06 89 SER A C 1
ATOM 633 O O . SER A 1 89 ? 28.195 -47.211 3.531 1.00 56.06 89 SER A O 1
ATOM 635 N N . ARG A 1 90 ? 26.836 -47.663 1.749 1.00 55.09 90 ARG A N 1
ATOM 636 C CA . ARG A 1 90 ? 25.986 -48.784 2.146 1.00 55.09 90 ARG A CA 1
ATOM 637 C C . ARG A 1 90 ? 26.714 -49.962 2.788 1.00 55.09 90 ARG A C 1
ATOM 639 O O . ARG A 1 90 ? 27.824 -50.274 2.307 1.00 55.09 90 ARG A O 1
#

Sequence (90 aa):
MPFLDKVAAAAAGLQDPAAREELSRLVADEKVRWQRIRELLGGAAARAAPSAPQPAVGGAPALARASADNIHRVAPTSAGLTVGSLKSSR

Secondary structure (DSSP, 8-state):
-HHHHHHHHHHHT-S-HHHHHHHHHHHHHHHHHHHHHHHHHT-S-S-------PPP--------------S-------------------

Organism: NCBI:txid394095

Radius of gyration: 26.41 Å; chains: 1; bounding box: 58×71×36 Å